Protein AF-A0A448XG61-F1 (afdb_monomer_lite)

pLDDT: mean 74.89, std 20.04, range [40.53, 95.31]

InterPro domains:
  IPR001012 UBX domain [PF00789] (37-98)
  IPR001012 UBX domain [PS50033] (35-101)
  IPR029071 Ubiquitin-like domain superfamily [SSF54236] (9-96)

Organism: NCBI:txid117903

Secondary structure (DSSP, 8-state):
-PPPP---------------------------PPPPTTEEEEEEPPSSSSPEEEEEETT--HHHHHHHHHHH-TTPPTT--GGG--EEETTTTEEE-----

Structure (mmCIF, N/CA/C/O backbone):
data_AF-A0A448XG61-F1
#
_entry.id   AF-A0A448XG61-F1
#
loop_
_atom_site.group_PDB
_atom_site.id
_atom_site.type_symbol
_atom_site.label_atom_id
_atom_site.label_alt_id
_atom_site.label_comp_id
_atom_site.label_asym_id
_atom_site.label_entity_id
_atom_site.label_seq_id
_atom_site.pdbx_PDB_ins_code
_atom_site.Cartn_x
_atom_site.Cartn_y
_atom_site.Cartn_z
_atom_site.occupancy
_atom_site.B_iso_or_equiv
_atom_site.auth_seq_id
_atom_site.auth_comp_id
_atom_site.auth_asym_id
_atom_site.auth_atom_id
_atom_site.pdbx_PDB_model_num
ATOM 1 N N . MET A 1 1 ? 65.035 37.355 13.044 1.00 45.47 1 MET A N 1
ATOM 2 C CA . MET A 1 1 ? 64.402 36.019 12.989 1.00 45.47 1 MET A CA 1
ATOM 3 C C . MET A 1 1 ? 64.480 35.429 14.390 1.00 45.47 1 MET A C 1
ATOM 5 O O . MET A 1 1 ? 65.579 35.172 14.855 1.00 45.47 1 MET A O 1
ATOM 9 N N . ALA A 1 2 ? 63.359 35.375 15.112 1.00 44.59 2 ALA A N 1
ATOM 10 C CA . ALA A 1 2 ? 63.327 34.965 16.518 1.00 44.59 2 ALA A CA 1
ATOM 11 C C . ALA A 1 2 ? 63.242 33.431 16.655 1.00 44.59 2 ALA A C 1
ATOM 13 O O . ALA A 1 2 ? 62.461 32.785 15.959 1.00 44.59 2 ALA A O 1
ATOM 14 N N . LEU A 1 3 ? 64.074 32.884 17.546 1.00 43.19 3 LEU A N 1
ATOM 15 C CA . LEU A 1 3 ? 64.241 31.468 17.893 1.00 43.19 3 LEU A CA 1
ATOM 16 C C . LEU A 1 3 ? 63.029 30.924 18.677 1.00 43.19 3 LEU A C 1
ATOM 18 O O . LEU A 1 3 ? 62.613 31.539 19.656 1.00 43.19 3 LEU A O 1
ATOM 22 N N . ARG A 1 4 ? 62.506 29.744 18.306 1.00 54.72 4 ARG A N 1
ATOM 23 C CA . ARG A 1 4 ? 61.593 28.945 19.151 1.00 54.72 4 ARG A CA 1
ATOM 24 C C . ARG A 1 4 ? 62.394 27.823 19.814 1.00 54.72 4 ARG A C 1
ATOM 26 O O . ARG A 1 4 ? 62.939 26.968 19.125 1.00 54.72 4 ARG A O 1
ATOM 33 N N . GLN A 1 5 ? 62.468 27.865 21.142 1.00 44.47 5 GLN A N 1
ATOM 34 C CA . GLN A 1 5 ? 62.976 26.799 22.010 1.00 44.47 5 GLN A CA 1
ATOM 35 C C . GLN A 1 5 ? 61.831 25.922 22.549 1.00 44.47 5 GLN A C 1
ATOM 37 O O . GLN A 1 5 ? 60.703 26.401 22.660 1.00 44.47 5 GLN A O 1
ATOM 42 N N . GLY A 1 6 ? 62.172 24.690 22.961 1.00 41.12 6 GLY A N 1
ATOM 43 C CA . GLY A 1 6 ? 61.409 23.833 23.892 1.00 41.12 6 GLY A CA 1
ATOM 44 C C . GLY A 1 6 ? 61.131 22.429 23.328 1.00 41.12 6 GLY A C 1
ATOM 45 O O . GLY A 1 6 ? 60.204 22.293 22.540 1.00 41.12 6 GLY A O 1
ATOM 46 N N . LEU A 1 7 ? 62.003 21.414 23.466 1.00 42.78 7 LEU A N 1
ATOM 47 C CA . LEU A 1 7 ? 62.279 20.529 24.628 1.00 42.78 7 LEU A CA 1
ATOM 48 C C . LEU A 1 7 ? 61.061 19.711 25.117 1.00 42.78 7 LEU A C 1
ATOM 50 O O . LEU A 1 7 ? 60.182 20.237 25.791 1.00 42.78 7 LEU A O 1
ATOM 54 N N . SER A 1 8 ? 61.066 18.407 24.799 1.00 45.53 8 SER A N 1
ATOM 55 C CA . SER A 1 8 ? 60.269 17.340 25.438 1.00 45.53 8 SER A CA 1
ATOM 56 C C . SER A 1 8 ? 60.689 17.132 26.906 1.00 45.53 8 SER A C 1
ATOM 58 O O . SER A 1 8 ? 61.796 17.530 27.278 1.00 45.53 8 SER A O 1
ATOM 60 N N . PRO A 1 9 ? 59.854 16.480 27.739 1.00 50.50 9 PRO A N 1
ATOM 61 C CA . PRO A 1 9 ? 60.006 15.028 27.898 1.00 50.50 9 PRO A CA 1
ATOM 62 C C . PRO A 1 9 ? 58.695 14.239 28.104 1.00 50.50 9 PRO A C 1
ATOM 64 O O . PRO A 1 9 ? 57.644 14.762 28.459 1.00 50.50 9 PRO A O 1
ATOM 67 N N . GLU A 1 10 ? 58.823 12.940 27.863 1.00 45.03 10 GLU A N 1
ATOM 68 C CA . GLU A 1 10 ? 57.890 11.841 28.116 1.00 45.03 10 GLU A CA 1
ATOM 69 C C . GLU A 1 10 ? 57.664 11.596 29.625 1.00 45.03 10 GLU A C 1
ATOM 71 O O . GLU A 1 10 ? 58.603 11.712 30.413 1.00 45.03 10 GLU A O 1
ATOM 76 N N . SER A 1 11 ? 56.440 11.226 30.036 1.00 41.16 11 SER A N 1
ATOM 77 C CA . SER A 1 11 ? 56.158 10.518 31.304 1.00 41.16 11 SER A CA 1
ATOM 78 C C . SER A 1 11 ? 54.742 9.910 31.337 1.00 41.16 11 SER A C 1
ATOM 80 O O . SER A 1 11 ? 53.752 10.604 31.525 1.00 41.16 11 SER A O 1
ATOM 82 N N . THR A 1 12 ? 54.689 8.595 31.116 1.00 41.03 12 THR A N 1
ATOM 83 C CA . THR A 1 12 ? 54.078 7.528 31.943 1.00 41.03 12 THR A CA 1
ATOM 84 C C . THR A 1 12 ? 52.724 7.717 32.674 1.00 41.03 12 THR A C 1
ATOM 86 O O . THR A 1 12 ? 52.633 8.438 33.661 1.00 41.03 12 THR A O 1
ATOM 89 N N . SER A 1 13 ? 51.790 6.809 32.317 1.00 44.81 13 SER A N 1
ATOM 90 C CA . SER A 1 13 ? 50.658 6.205 33.080 1.00 44.81 13 SER A CA 1
ATOM 91 C C . SER A 1 13 ? 49.352 7.002 33.265 1.00 44.81 13 SER A C 1
ATOM 93 O O . SER A 1 13 ? 49.409 8.215 33.442 1.00 44.81 13 SER A O 1
ATOM 95 N N . PRO A 1 14 ? 48.162 6.341 33.256 1.00 46.47 14 PRO A N 1
ATOM 96 C CA . PRO A 1 14 ? 47.818 5.306 34.250 1.00 46.47 14 PRO A CA 1
ATOM 97 C C . PRO A 1 14 ? 47.023 4.069 33.747 1.00 46.47 14 PRO A C 1
ATOM 99 O O . PRO A 1 14 ? 46.153 4.146 32.887 1.00 46.47 14 PRO A O 1
ATOM 102 N N . ASN A 1 15 ? 47.287 2.915 34.369 1.00 43.00 15 ASN A N 1
ATOM 103 C CA . ASN A 1 15 ? 46.351 1.783 34.572 1.00 43.00 15 ASN A CA 1
ATOM 104 C C . ASN A 1 15 ? 45.396 2.144 35.757 1.00 43.00 15 ASN A C 1
ATOM 106 O O . ASN A 1 15 ? 45.771 3.077 36.472 1.00 43.00 15 ASN A O 1
ATOM 110 N N . PRO A 1 16 ? 44.292 1.447 36.147 1.00 52.66 16 PRO A N 1
ATOM 111 C CA . PRO A 1 16 ? 43.488 0.344 35.576 1.00 52.66 16 PRO A CA 1
ATOM 112 C C . PRO A 1 16 ? 41.947 0.621 35.536 1.00 52.66 16 PRO A C 1
ATOM 114 O O . PRO A 1 16 ? 41.453 1.601 36.078 1.00 52.66 16 PRO A O 1
ATOM 117 N N . SER A 1 17 ? 41.188 -0.332 34.976 1.00 51.53 17 SER A N 1
ATOM 118 C CA . SER A 1 17 ? 39.814 -0.754 35.346 1.00 51.53 17 SER A CA 1
ATOM 119 C C . SER A 1 17 ? 38.685 0.275 35.565 1.00 51.53 17 SER A C 1
ATOM 121 O O . SER A 1 17 ? 38.551 0.877 36.627 1.00 51.53 17 SER A O 1
ATOM 123 N N . SER A 1 18 ? 37.700 0.261 34.662 1.00 47.09 18 SER A N 1
ATOM 124 C CA . SER A 1 18 ? 36.283 0.174 35.058 1.00 47.09 18 SER A CA 1
ATOM 125 C C . SER A 1 18 ? 35.434 -0.339 33.901 1.00 47.09 18 SER A C 1
ATOM 127 O O . SER A 1 18 ? 35.233 0.343 32.899 1.00 47.09 18 SER A O 1
ATOM 129 N N . ASP A 1 19 ? 34.947 -1.562 34.083 1.00 51.47 19 ASP A N 1
ATOM 130 C CA . ASP A 1 19 ? 33.805 -2.142 33.392 1.00 51.47 19 ASP A CA 1
ATOM 131 C C . ASP A 1 19 ? 32.610 -1.190 33.569 1.00 51.47 19 ASP A C 1
ATOM 133 O O . ASP A 1 19 ? 32.099 -1.009 34.677 1.00 51.47 19 ASP A O 1
ATOM 137 N N . LYS A 1 20 ? 32.234 -0.480 32.501 1.00 51.56 20 LYS A N 1
ATO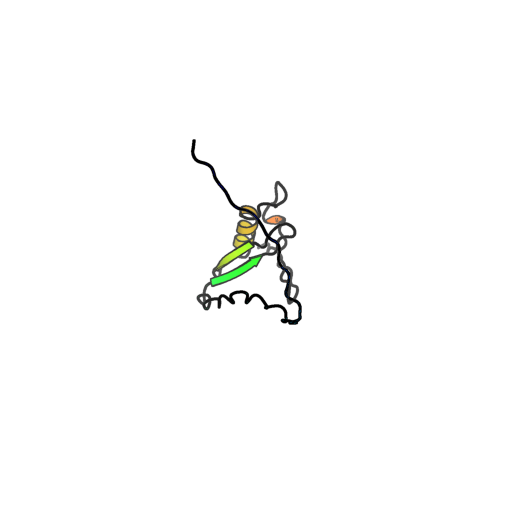M 138 C CA . LYS A 1 20 ? 31.036 0.358 32.480 1.00 51.56 20 LYS A CA 1
ATOM 139 C C . LYS A 1 20 ? 30.073 -0.279 31.475 1.00 51.56 20 LYS A C 1
ATOM 141 O O . LYS A 1 20 ? 30.455 -0.422 30.312 1.00 51.56 20 LYS A O 1
ATOM 146 N N . PRO A 1 21 ? 28.859 -0.683 31.890 1.00 55.22 21 PRO A N 1
ATOM 147 C CA . PRO A 1 21 ? 27.904 -1.324 30.994 1.00 55.22 21 PRO A CA 1
ATOM 148 C C . PRO A 1 21 ? 27.563 -0.399 29.814 1.00 55.22 21 PRO A C 1
ATOM 150 O O . PRO A 1 21 ? 27.636 0.829 29.960 1.00 55.22 21 PRO A O 1
ATOM 153 N N . PRO A 1 22 ? 27.208 -0.957 28.639 1.00 56.19 22 PRO A N 1
ATOM 154 C CA . PRO A 1 22 ? 26.915 -0.163 27.458 1.00 56.19 22 PRO A CA 1
ATOM 155 C C . PRO A 1 22 ? 25.784 0.811 27.776 1.00 56.19 22 PRO A C 1
ATOM 157 O O . PRO A 1 22 ? 24.694 0.415 28.187 1.00 56.19 22 PRO A O 1
ATOM 160 N N . THR A 1 23 ? 26.069 2.100 27.593 1.00 50.81 23 THR A N 1
ATOM 161 C CA . THR A 1 23 ? 25.052 3.143 27.615 1.00 50.81 23 THR A CA 1
ATOM 162 C C . THR A 1 23 ? 24.071 2.809 26.495 1.00 50.81 23 THR A C 1
ATOM 164 O O . THR A 1 23 ? 24.406 2.852 25.311 1.00 50.81 23 THR A O 1
ATOM 167 N N . ILE A 1 24 ? 22.875 2.367 26.868 1.00 57.12 24 ILE A N 1
ATOM 168 C CA . ILE A 1 24 ? 21.773 2.220 25.929 1.00 57.12 24 ILE A CA 1
ATOM 169 C C . ILE A 1 24 ? 21.486 3.646 25.474 1.00 57.12 24 ILE A C 1
ATOM 171 O O . ILE A 1 24 ? 21.097 4.490 26.279 1.00 57.12 24 ILE A O 1
ATOM 175 N N . ALA A 1 25 ? 21.798 3.943 24.214 1.00 53.44 25 ALA A N 1
ATOM 176 C CA . ALA A 1 25 ? 21.378 5.181 23.591 1.00 53.44 25 ALA A CA 1
ATOM 177 C C . ALA A 1 25 ? 19.850 5.202 23.659 1.00 53.44 25 ALA A C 1
ATOM 179 O O . ALA A 1 25 ? 19.183 4.396 23.011 1.00 53.44 25 ALA A O 1
ATOM 180 N N . GLU A 1 26 ? 19.324 6.068 24.517 1.00 51.19 26 GLU A N 1
ATOM 181 C CA . GLU A 1 26 ? 17.905 6.338 24.649 1.00 51.19 26 GLU A CA 1
ATOM 182 C C . GLU A 1 26 ? 17.430 6.849 23.287 1.00 51.19 26 GLU A C 1
ATOM 184 O O . GLU A 1 26 ? 17.718 7.973 22.871 1.00 51.19 26 GLU A O 1
ATOM 189 N N . VAL A 1 27 ? 16.797 5.960 22.522 1.00 61.09 27 VAL A N 1
ATOM 190 C CA . VAL A 1 27 ? 16.061 6.346 21.325 1.00 61.09 27 VAL A CA 1
ATOM 191 C C . VAL A 1 27 ? 14.989 7.304 21.832 1.00 61.09 27 VAL A C 1
ATOM 193 O O . VAL A 1 27 ? 14.235 6.896 22.715 1.00 61.09 27 VAL A O 1
ATOM 196 N N . PRO A 1 28 ? 14.903 8.556 21.349 1.00 53.62 28 PRO A N 1
ATOM 197 C CA . PRO A 1 28 ? 13.835 9.436 21.777 1.00 53.62 28 PRO A CA 1
ATOM 198 C C . PRO A 1 28 ? 12.519 8.783 21.360 1.00 53.62 28 PRO A C 1
ATOM 200 O O . PRO A 1 28 ? 12.167 8.752 20.177 1.00 53.62 28 PRO A O 1
ATOM 203 N N . GLU A 1 29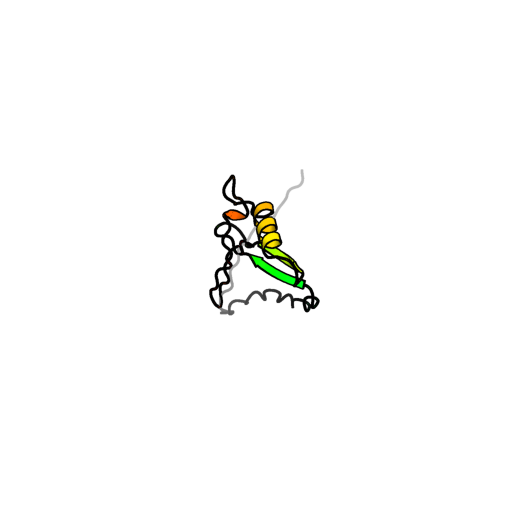 ? 11.816 8.225 22.343 1.00 57.50 29 GLU A N 1
ATOM 204 C CA . GLU A 1 29 ? 10.445 7.764 22.224 1.00 57.50 29 GLU A CA 1
ATOM 205 C C . GLU A 1 29 ? 9.606 9.021 22.025 1.00 57.50 29 GLU A C 1
ATOM 207 O O . GLU A 1 29 ? 9.111 9.655 22.956 1.00 57.50 29 GLU A O 1
ATOM 212 N N . LYS A 1 30 ? 9.550 9.471 20.770 1.00 57.44 30 LYS A N 1
ATOM 213 C CA . LYS A 1 30 ? 8.672 10.547 20.349 1.00 57.44 30 LYS A CA 1
ATOM 214 C C . LYS A 1 30 ? 7.260 10.003 20.511 1.00 57.44 30 LYS A C 1
ATOM 216 O O . LYS A 1 30 ? 6.744 9.370 19.595 1.00 57.44 30 LYS A O 1
ATOM 221 N N . ALA A 1 31 ? 6.692 10.208 21.698 1.00 56.19 31 ALA A N 1
ATOM 222 C CA . ALA A 1 31 ? 5.313 9.898 22.022 1.00 56.19 31 ALA A CA 1
ATOM 223 C C . ALA A 1 31 ? 4.434 10.478 20.909 1.00 56.19 31 ALA A C 1
ATOM 225 O O . ALA A 1 31 ? 4.325 11.698 20.746 1.00 56.19 31 ALA A O 1
ATOM 226 N N . GLU A 1 32 ? 3.913 9.587 20.065 1.00 61.34 32 GLU A N 1
ATOM 227 C CA . GLU A 1 32 ? 3.075 9.954 18.936 1.00 61.34 32 GLU A CA 1
ATOM 228 C C . GLU A 1 32 ? 1.810 10.563 19.544 1.00 61.34 32 GLU A C 1
ATOM 230 O O . GLU A 1 32 ? 1.075 9.912 20.288 1.00 61.34 32 GLU A O 1
ATOM 235 N N . SER A 1 33 ? 1.619 11.864 19.319 1.00 61.50 33 SER A N 1
ATOM 236 C CA . SER A 1 33 ? 0.403 12.578 19.702 1.00 61.50 33 SER A CA 1
ATOM 237 C C . SER A 1 33 ? -0.793 11.771 19.196 1.00 61.50 33 SER A C 1
ATOM 239 O O . SER A 1 33 ? -0.705 11.267 18.073 1.00 61.50 33 SER A O 1
ATOM 241 N N . PRO A 1 34 ? -1.896 11.640 19.959 1.00 62.59 34 PRO A N 1
ATOM 242 C CA . PRO A 1 34 ? -3.040 10.861 19.505 1.00 62.59 34 PRO A CA 1
ATOM 243 C C . PRO A 1 34 ? -3.456 11.365 18.123 1.00 62.59 34 PRO A C 1
ATOM 245 O O . PRO A 1 34 ? -3.797 12.540 17.960 1.00 62.59 34 PRO A O 1
ATOM 248 N N . THR A 1 35 ? -3.358 10.493 17.115 1.00 63.62 35 THR A N 1
ATOM 249 C CA . THR A 1 35 ? -3.780 10.825 15.755 1.00 63.62 35 THR A CA 1
ATOM 250 C C . THR A 1 35 ? -5.231 11.285 15.821 1.00 63.62 35 THR A C 1
ATOM 252 O O . THR A 1 35 ? -6.045 10.588 16.436 1.00 63.62 35 THR A O 1
ATOM 255 N N . PRO A 1 36 ? -5.578 12.445 15.234 1.00 68.06 36 PRO A N 1
ATOM 256 C CA . PRO A 1 36 ? -6.952 12.927 15.253 1.00 68.06 36 PRO A CA 1
ATOM 257 C C . PRO A 1 36 ? -7.863 11.825 14.710 1.00 68.06 36 PRO A C 1
ATOM 259 O O . PRO A 1 36 ? -7.515 11.193 13.717 1.00 68.06 36 PRO A O 1
ATOM 262 N N . THR A 1 37 ? -9.016 11.596 15.347 1.00 72.31 37 THR A N 1
ATOM 263 C CA . THR A 1 37 ? -9.894 10.414 15.178 1.00 72.31 37 THR A CA 1
ATOM 264 C C . THR A 1 37 ? -10.265 10.076 13.726 1.00 72.31 37 THR A C 1
ATOM 266 O O . THR A 1 37 ? -10.704 8.969 13.440 1.00 72.31 37 THR A O 1
ATOM 269 N N . ASN A 1 38 ? -10.081 11.013 12.794 1.00 87.12 38 ASN A N 1
ATOM 270 C CA . ASN A 1 38 ? -10.390 10.854 11.377 1.00 87.12 38 ASN A CA 1
ATOM 271 C C . ASN A 1 38 ? -9.154 10.674 10.470 1.00 87.12 38 ASN A C 1
ATOM 273 O O . ASN A 1 38 ? -9.268 10.774 9.246 1.00 87.12 38 ASN A O 1
ATOM 277 N N . GLN A 1 39 ? -7.973 10.450 11.050 1.00 88.50 39 GLN A N 1
ATOM 278 C CA . GLN A 1 39 ? -6.728 10.192 10.334 1.00 88.50 39 GLN A CA 1
ATOM 279 C C . GLN A 1 39 ? -6.112 8.861 10.752 1.00 88.50 39 GLN A C 1
ATOM 281 O O . GLN A 1 39 ? -6.199 8.432 11.900 1.00 88.50 39 GLN A O 1
ATOM 286 N N . CYS A 1 40 ? -5.452 8.225 9.797 1.00 90.81 40 CYS A N 1
ATOM 287 C CA . CYS A 1 40 ? -4.735 6.978 9.965 1.00 90.81 40 CYS A CA 1
ATOM 288 C C . CYS A 1 40 ? -3.319 7.168 9.437 1.00 90.81 40 CYS A C 1
ATOM 290 O O . CYS A 1 40 ? -3.123 7.619 8.307 1.00 90.81 40 CYS A O 1
ATOM 292 N N . ARG A 1 41 ? -2.323 6.791 10.235 1.00 93.38 41 ARG A N 1
ATOM 293 C CA . ARG A 1 41 ? -0.931 6.750 9.799 1.00 93.38 41 ARG A CA 1
ATOM 294 C C . ARG A 1 41 ? -0.626 5.363 9.240 1.00 93.38 41 ARG A C 1
ATOM 296 O O . ARG A 1 41 ? -0.759 4.365 9.943 1.00 93.38 41 ARG A O 1
ATOM 303 N N . LEU A 1 42 ? -0.222 5.299 7.975 1.00 93.31 42 LEU A N 1
ATOM 304 C CA . LEU A 1 42 ? 0.171 4.058 7.313 1.00 93.31 42 LEU A CA 1
ATOM 305 C C . LEU A 1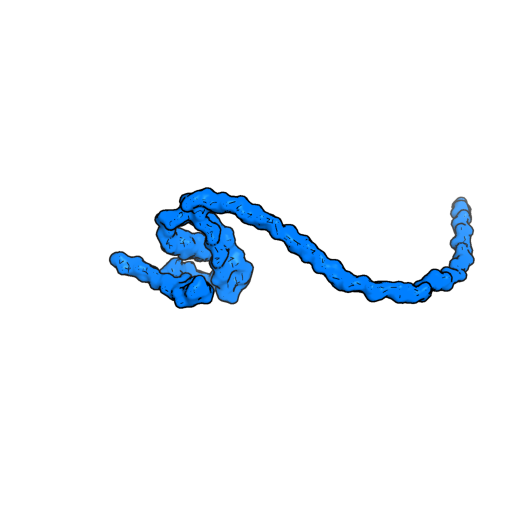 42 ? 1.684 4.029 7.115 1.00 93.31 42 LEU A C 1
ATOM 307 O O . LEU A 1 42 ? 2.268 4.948 6.541 1.00 93.31 42 LEU A O 1
ATOM 311 N N . GLN A 1 43 ? 2.302 2.934 7.556 1.00 95.00 43 GLN A N 1
ATOM 312 C CA . GLN A 1 43 ? 3.678 2.585 7.225 1.00 95.00 43 GLN A CA 1
ATOM 313 C C . GLN A 1 43 ? 3.667 1.459 6.190 1.00 95.00 43 GLN A C 1
ATOM 315 O O . GLN A 1 43 ? 3.377 0.303 6.505 1.00 95.00 43 GLN A O 1
ATOM 320 N N . ILE A 1 44 ? 4.005 1.793 4.949 1.00 94.00 44 ILE A N 1
ATOM 321 C CA . ILE A 1 44 ? 4.060 0.851 3.837 1.00 94.00 44 ILE A CA 1
ATOM 322 C C . ILE A 1 44 ? 5.491 0.355 3.682 1.00 94.00 44 ILE A C 1
ATOM 324 O O . ILE A 1 44 ? 6.409 1.114 3.373 1.00 94.00 44 ILE A O 1
ATOM 328 N N . ARG A 1 45 ? 5.686 -0.946 3.882 1.00 93.50 45 ARG A N 1
ATOM 329 C CA . ARG A 1 45 ? 6.975 -1.596 3.645 1.00 93.50 45 ARG A CA 1
ATOM 330 C C . ARG A 1 45 ? 7.051 -2.029 2.188 1.00 93.50 45 ARG A C 1
ATOM 332 O O . ARG A 1 45 ? 6.260 -2.864 1.756 1.00 93.50 45 ARG A O 1
ATOM 339 N N . CYS A 1 46 ? 8.004 -1.467 1.458 1.00 91.25 46 CYS A N 1
ATOM 340 C CA . CYS A 1 46 ? 8.291 -1.872 0.089 1.00 91.25 46 CYS A CA 1
ATOM 341 C C . CYS A 1 46 ? 9.294 -3.045 0.082 1.00 91.25 46 CYS A C 1
ATOM 343 O O . CYS A 1 46 ? 10.094 -3.160 1.013 1.00 91.25 46 CYS A O 1
ATOM 345 N N . PRO A 1 47 ? 9.281 -3.918 -0.944 1.00 90.62 47 PRO A N 1
ATOM 346 C CA . PRO A 1 47 ? 10.287 -4.972 -1.112 1.00 90.62 47 PRO A CA 1
ATOM 347 C C . PRO A 1 47 ? 11.718 -4.438 -1.249 1.00 90.62 47 PRO A C 1
ATOM 349 O O . PRO A 1 47 ? 12.669 -5.118 -0.875 1.00 90.62 47 PRO A O 1
ATOM 352 N N . SER A 1 48 ? 11.861 -3.226 -1.787 1.00 89.94 48 SER A N 1
ATOM 353 C CA . SER A 1 48 ? 13.125 -2.514 -1.939 1.00 89.94 48 SER A CA 1
ATOM 354 C C . SER A 1 48 ? 13.013 -1.109 -1.356 1.00 89.94 48 SER A C 1
ATOM 356 O O . SER A 1 48 ? 12.007 -0.415 -1.533 1.00 89.94 48 SER A O 1
ATOM 358 N N . GLY A 1 49 ? 14.081 -0.682 -0.686 1.00 88.81 49 GLY A N 1
ATOM 359 C CA . GLY A 1 49 ? 14.197 0.661 -0.138 1.00 88.81 49 GLY A CA 1
ATOM 360 C C . GLY A 1 49 ? 13.523 0.872 1.222 1.00 88.81 49 GLY A C 1
ATOM 361 O O . GLY A 1 49 ? 13.078 -0.076 1.875 1.00 88.81 49 GLY A O 1
ATOM 362 N N . PRO A 1 50 ? 13.509 2.132 1.689 1.00 92.94 50 PRO A N 1
ATOM 363 C CA . PRO A 1 50 ? 12.929 2.491 2.974 1.00 92.94 50 PRO A CA 1
ATOM 364 C C . PRO A 1 50 ? 11.396 2.368 2.961 1.00 92.94 50 PRO A C 1
ATOM 366 O O . PRO A 1 50 ? 10.766 2.445 1.902 1.00 92.94 50 PRO A O 1
ATOM 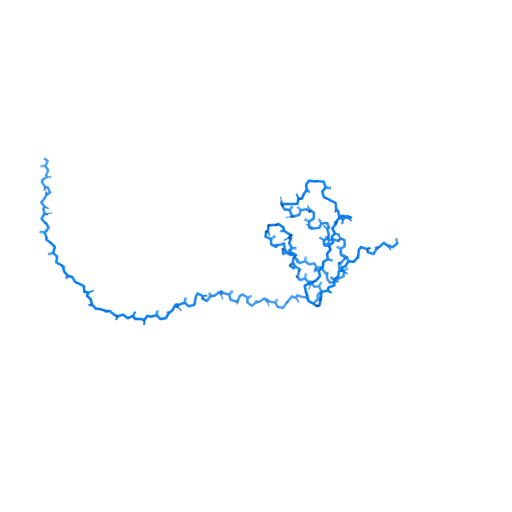369 N N . PRO A 1 51 ? 10.765 2.198 4.136 1.00 93.75 51 PRO A N 1
ATOM 370 C CA . PRO A 1 51 ? 9.315 2.229 4.237 1.00 93.75 51 PRO A CA 1
ATOM 371 C C . PRO A 1 51 ? 8.775 3.629 3.927 1.00 93.75 51 PRO A C 1
ATOM 373 O O . PRO A 1 51 ? 9.341 4.636 4.351 1.00 93.75 51 PRO A O 1
ATOM 376 N N . LEU A 1 52 ? 7.640 3.683 3.237 1.00 94.69 52 LEU A N 1
ATOM 377 C CA . LEU A 1 52 ? 6.903 4.921 3.012 1.00 94.69 52 LEU A CA 1
ATOM 378 C C . LEU A 1 52 ? 5.966 5.157 4.194 1.00 94.69 52 LEU A C 1
ATOM 380 O O . LEU A 1 52 ? 5.238 4.254 4.603 1.00 94.69 52 LEU A O 1
ATOM 384 N N . ILE A 1 53 ? 5.969 6.367 4.739 1.00 95.31 53 ILE A N 1
ATOM 385 C CA . ILE A 1 53 ? 5.115 6.748 5.866 1.00 95.31 53 ILE A CA 1
ATOM 386 C C . ILE A 1 53 ? 4.241 7.907 5.404 1.00 95.31 53 ILE A C 1
ATOM 388 O O . ILE A 1 53 ? 4.766 8.916 4.942 1.00 95.31 53 ILE A O 1
ATOM 392 N N . ALA A 1 54 ? 2.923 7.758 5.516 1.00 94.00 54 ALA A N 1
ATOM 393 C CA . ALA A 1 54 ? 1.969 8.805 5.162 1.00 94.00 54 ALA A CA 1
ATOM 394 C C . ALA A 1 54 ? 0.720 8.766 6.039 1.00 94.00 54 ALA A C 1
ATOM 396 O O . ALA A 1 54 ? 0.378 7.738 6.628 1.00 94.00 54 ALA A O 1
ATOM 397 N N . HIS A 1 55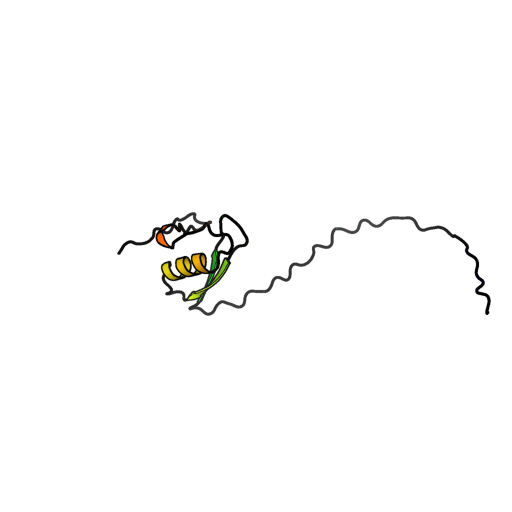 ? 0.057 9.915 6.138 1.00 94.50 55 HIS A N 1
ATOM 398 C CA . HIS A 1 55 ? -1.214 10.064 6.834 1.00 94.50 55 HIS A CA 1
ATOM 399 C C . HIS A 1 55 ? -2.335 10.111 5.802 1.00 94.50 55 HIS A C 1
ATOM 401 O O . HIS A 1 55 ? -2.267 10.875 4.843 1.00 94.50 55 HIS A O 1
ATOM 407 N N . PHE A 1 56 ? -3.365 9.310 6.030 1.00 92.94 56 PHE A N 1
ATOM 408 C CA . PHE A 1 56 ? -4.565 9.229 5.207 1.00 92.94 56 PHE A CA 1
ATOM 409 C C . PHE A 1 56 ? -5.781 9.512 6.080 1.00 92.94 56 PHE A C 1
ATOM 411 O O . PHE A 1 56 ? -5.713 9.416 7.307 1.00 92.94 56 PHE A O 1
ATOM 418 N N . LYS A 1 57 ? -6.913 9.852 5.472 1.00 92.06 57 LYS A N 1
ATOM 419 C CA . LYS A 1 57 ? -8.182 9.903 6.208 1.00 92.06 57 LYS A CA 1
ATOM 420 C C . LYS A 1 57 ? -8.695 8.489 6.477 1.00 92.06 57 LYS A C 1
ATOM 422 O O . LYS A 1 57 ? -8.454 7.584 5.684 1.00 92.06 57 LYS A O 1
ATOM 427 N N . ALA A 1 58 ? -9.462 8.304 7.548 1.00 88.88 58 ALA A N 1
ATOM 428 C CA . ALA A 1 58 ? -10.052 6.998 7.864 1.00 88.88 58 ALA A CA 1
ATOM 429 C C . ALA A 1 58 ? -11.023 6.488 6.779 1.00 88.88 58 ALA A C 1
ATOM 431 O O . ALA A 1 58 ? -11.146 5.284 6.576 1.00 88.88 58 ALA A O 1
ATOM 432 N N . SER A 1 59 ? -11.679 7.397 6.050 1.00 89.50 59 SER A N 1
ATOM 433 C CA . SER A 1 59 ? -12.556 7.071 4.913 1.00 89.50 59 SER A CA 1
ATOM 434 C C . SER A 1 59 ? -11.839 7.025 3.558 1.00 89.50 59 SER A C 1
ATOM 436 O O . SER A 1 59 ? -12.500 6.908 2.528 1.00 89.50 59 SER A O 1
ATOM 438 N N . GLU A 1 60 ? -10.513 7.171 3.523 1.00 90.81 60 GLU A N 1
ATOM 439 C CA . GLU A 1 60 ? -9.757 7.199 2.269 1.00 90.81 60 GLU A CA 1
ATOM 440 C C . GLU A 1 60 ? -9.749 5.808 1.609 1.00 90.81 60 GLU A C 1
ATOM 442 O O . GLU A 1 60 ? -9.461 4.810 2.280 1.00 90.81 60 GLU A O 1
ATOM 447 N N . PRO A 1 61 ? -10.043 5.689 0.301 1.00 91.38 61 PRO A N 1
ATOM 448 C CA . PRO A 1 61 ? -9.998 4.396 -0.364 1.00 91.38 61 PRO A CA 1
ATOM 449 C C . PRO A 1 61 ? -8.562 3.877 -0.494 1.00 91.38 61 PRO A C 1
ATOM 451 O O . PRO A 1 61 ? -7.608 4.630 -0.696 1.00 91.38 61 PRO A O 1
ATOM 454 N N . LEU A 1 62 ? -8.414 2.551 -0.497 1.00 89.94 62 LEU A N 1
ATOM 455 C CA . LEU A 1 62 ? -7.111 1.894 -0.650 1.00 89.94 62 LEU A CA 1
ATOM 456 C C . LEU A 1 62 ? -6.426 2.224 -1.995 1.00 89.94 62 LEU A C 1
ATOM 458 O O . LEU A 1 62 ? -5.203 2.162 -2.103 1.00 89.94 62 LEU A O 1
ATOM 462 N N . SER A 1 63 ? -7.195 2.631 -3.010 1.00 91.75 63 SER A N 1
ATOM 463 C CA . SER A 1 63 ? -6.671 3.121 -4.290 1.00 91.75 63 SER A CA 1
ATOM 464 C C . SER A 1 63 ? -5.832 4.395 -4.145 1.00 91.75 63 SER A C 1
ATOM 466 O O . SER A 1 63 ? -4.834 4.537 -4.850 1.00 91.75 63 SER A O 1
ATOM 468 N N . ALA A 1 64 ? -6.169 5.289 -3.208 1.00 92.44 64 ALA A N 1
ATOM 469 C CA . ALA A 1 64 ? -5.365 6.475 -2.918 1.00 92.44 64 ALA A CA 1
ATOM 470 C C . ALA A 1 64 ? -3.996 6.085 -2.340 1.00 92.44 64 ALA A C 1
ATOM 472 O O . ALA A 1 64 ? -2.969 6.628 -2.743 1.00 92.44 64 ALA A O 1
ATOM 473 N N . VAL A 1 65 ? -3.967 5.068 -1.472 1.00 92.62 65 VAL A N 1
ATOM 474 C CA . VAL A 1 65 ? -2.721 4.497 -0.938 1.00 92.62 65 VAL A CA 1
ATOM 475 C C . VAL A 1 65 ? -1.888 3.872 -2.061 1.00 92.62 65 VAL A C 1
ATOM 477 O O . VAL A 1 65 ? -0.685 4.108 -2.138 1.00 92.62 65 VAL A O 1
ATOM 480 N N . ALA A 1 66 ? -2.515 3.122 -2.972 1.00 92.44 66 ALA A N 1
ATOM 481 C CA . ALA A 1 66 ? -1.831 2.543 -4.128 1.00 92.44 66 ALA A CA 1
ATOM 482 C C . ALA A 1 66 ? -1.203 3.625 -5.027 1.00 92.44 66 ALA A C 1
ATOM 484 O O . ALA A 1 66 ? -0.037 3.513 -5.405 1.00 92.44 66 ALA A O 1
ATOM 485 N N . LEU A 1 67 ? -1.941 4.700 -5.319 1.00 93.38 67 LEU A N 1
ATOM 486 C CA . LEU A 1 67 ? -1.428 5.846 -6.075 1.00 93.38 67 LEU A CA 1
ATOM 487 C C . LEU A 1 67 ? -0.270 6.537 -5.353 1.00 93.38 67 LEU A C 1
ATOM 489 O O . LEU A 1 67 ? 0.716 6.901 -5.994 1.00 93.38 67 LEU A O 1
ATOM 493 N N . TYR A 1 68 ? -0.374 6.709 -4.036 1.00 94.56 68 TYR A N 1
ATOM 494 C CA . TYR A 1 68 ? 0.695 7.283 -3.226 1.00 94.56 68 TYR A CA 1
ATOM 495 C C . TYR A 1 68 ? 1.980 6.452 -3.325 1.00 94.56 68 TYR A C 1
ATOM 497 O O . TYR A 1 68 ? 3.059 7.015 -3.504 1.00 94.56 68 TYR A O 1
ATOM 505 N N . ILE A 1 69 ? 1.874 5.121 -3.281 1.00 93.75 69 ILE A N 1
ATOM 506 C CA . ILE A 1 69 ? 3.029 4.222 -3.395 1.00 93.75 69 ILE A CA 1
ATOM 507 C C . ILE A 1 69 ? 3.717 4.385 -4.751 1.00 93.75 69 ILE A C 1
ATOM 509 O O . ILE A 1 69 ? 4.923 4.598 -4.775 1.00 93.75 69 ILE A O 1
ATOM 513 N N . ILE A 1 70 ? 2.974 4.345 -5.863 1.00 92.56 70 ILE A N 1
ATOM 514 C CA . ILE A 1 70 ? 3.566 4.498 -7.207 1.00 92.56 70 ILE A CA 1
ATOM 515 C C . ILE A 1 70 ? 4.305 5.833 -7.355 1.00 92.56 70 ILE A C 1
ATOM 517 O O . ILE A 1 70 ? 5.366 5.882 -7.968 1.00 92.56 70 ILE A O 1
ATOM 521 N N . GLN A 1 71 ? 3.775 6.908 -6.769 1.00 92.88 71 GLN A N 1
ATOM 522 C CA . GLN A 1 71 ? 4.369 8.244 -6.869 1.00 92.88 71 GLN A CA 1
ATOM 523 C C . GLN A 1 71 ? 5.608 8.434 -5.985 1.00 92.88 71 GLN A C 1
ATOM 525 O O . GLN A 1 71 ? 6.496 9.203 -6.343 1.00 92.88 71 GLN A O 1
ATOM 530 N N . ASN A 1 72 ? 5.670 7.768 -4.828 1.00 94.00 72 ASN A N 1
ATOM 531 C CA . ASN A 1 72 ? 6.691 8.033 -3.808 1.00 94.00 72 ASN A CA 1
ATOM 532 C C . ASN A 1 72 ? 7.713 6.896 -3.660 1.00 94.00 72 ASN A C 1
ATOM 534 O O . ASN A 1 72 ? 8.722 7.052 -2.969 1.00 94.00 72 ASN A O 1
ATOM 538 N N . TRP A 1 73 ?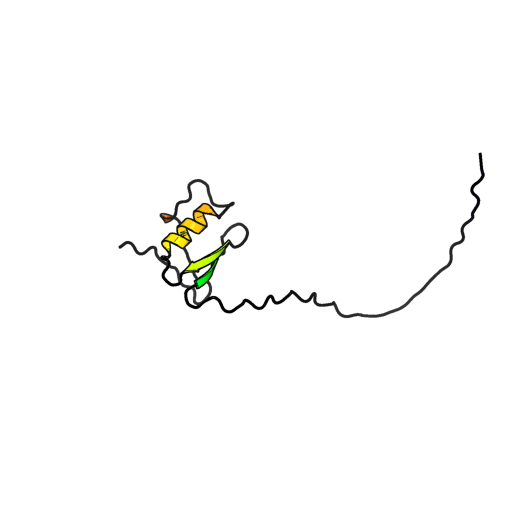 7.495 5.748 -4.306 1.00 93.12 73 TRP A N 1
ATOM 539 C CA . TRP A 1 73 ? 8.444 4.643 -4.285 1.00 93.12 73 TRP A CA 1
ATOM 540 C C . TRP A 1 73 ? 9.575 4.874 -5.293 1.00 93.12 73 TRP A C 1
ATOM 542 O O . TRP A 1 73 ? 9.535 4.424 -6.433 1.00 93.12 73 TRP A O 1
ATOM 552 N N . ALA A 1 74 ? 10.634 5.544 -4.838 1.00 89.31 74 ALA A N 1
ATOM 553 C CA . ALA A 1 74 ? 11.791 5.898 -5.667 1.00 89.31 74 ALA A CA 1
ATOM 554 C C . ALA A 1 74 ? 12.506 4.700 -6.331 1.00 89.31 74 ALA A C 1
ATOM 556 O O . ALA A 1 74 ? 13.183 4.868 -7.337 1.00 89.31 74 ALA A O 1
ATOM 557 N N . GLN A 1 75 ? 12.377 3.497 -5.761 1.00 90.25 75 GLN A N 1
ATOM 558 C CA . GLN A 1 75 ? 12.990 2.259 -6.262 1.00 90.25 75 GLN A CA 1
ATOM 559 C C . GLN A 1 75 ? 11.965 1.323 -6.919 1.00 90.25 75 GLN A C 1
ATOM 561 O O . GLN A 1 75 ? 12.215 0.120 -7.040 1.00 90.25 75 GLN A O 1
ATOM 566 N N . ALA A 1 76 ? 10.796 1.849 -7.295 1.00 88.00 76 ALA A N 1
ATOM 567 C CA . ALA A 1 76 ? 9.792 1.077 -8.003 1.00 88.00 76 ALA A CA 1
ATOM 568 C C . ALA A 1 76 ? 10.333 0.594 -9.363 1.00 88.00 76 ALA A C 1
ATOM 570 O O . ALA A 1 76 ? 11.057 1.328 -10.042 1.00 88.00 76 ALA A O 1
ATOM 571 N N . PRO A 1 77 ? 9.964 -0.624 -9.796 1.00 89.19 77 PRO A N 1
ATOM 572 C CA . PRO A 1 77 ? 10.222 -1.085 -11.152 1.00 89.19 77 PRO A CA 1
ATOM 573 C C . PRO A 1 77 ? 9.670 -0.111 -12.209 1.00 89.19 77 PRO A C 1
ATOM 575 O O . PRO A 1 77 ? 8.586 0.453 -12.019 1.00 89.19 77 PRO A O 1
ATOM 578 N N . PRO A 1 78 ? 10.366 0.070 -13.345 1.00 88.50 78 PRO A N 1
ATOM 579 C CA . PRO A 1 78 ? 9.886 0.933 -14.416 1.00 88.50 78 PRO A CA 1
ATOM 580 C C . PRO A 1 78 ? 8.553 0.417 -14.971 1.00 88.50 78 PRO A C 1
ATOM 582 O O . PRO A 1 78 ? 8.372 -0.783 -15.173 1.00 88.50 78 PRO A O 1
ATOM 585 N N . GLY A 1 79 ? 7.615 1.333 -15.218 1.00 87.31 79 GLY A N 1
ATOM 586 C CA . GLY A 1 79 ? 6.285 0.997 -15.738 1.00 87.31 79 GLY A CA 1
ATOM 587 C C . GLY A 1 79 ? 5.334 0.375 -14.712 1.00 87.31 79 GLY A C 1
ATOM 588 O O . GLY A 1 79 ? 4.290 -0.143 -15.102 1.00 87.31 79 GLY A O 1
ATOM 589 N N . MET A 1 80 ? 5.667 0.412 -13.418 1.00 87.62 80 MET A N 1
ATOM 590 C CA . MET A 1 80 ? 4.773 -0.078 -12.376 1.00 87.62 80 MET A CA 1
ATOM 591 C C . MET A 1 80 ? 3.490 0.762 -12.301 1.00 87.62 80 MET A C 1
ATOM 593 O O . MET A 1 80 ? 3.523 1.987 -12.202 1.00 87.62 80 MET A O 1
ATOM 597 N N . THR A 1 81 ? 2.351 0.077 -12.309 1.00 89.06 81 THR A N 1
ATOM 598 C CA . THR A 1 81 ? 1.016 0.676 -12.197 1.00 89.06 81 THR A CA 1
ATOM 599 C C . THR A 1 81 ? 0.316 0.229 -10.917 1.00 89.06 81 THR A C 1
ATOM 601 O O . THR A 1 81 ? 0.669 -0.782 -10.307 1.00 89.06 81 THR A O 1
ATOM 604 N N . THR A 1 82 ? -0.728 0.956 -10.517 1.00 88.00 82 THR A N 1
ATOM 605 C CA . THR A 1 82 ? -1.544 0.621 -9.338 1.00 88.00 82 THR A CA 1
ATOM 606 C C . THR A 1 82 ? -2.167 -0.774 -9.419 1.00 88.00 82 THR A C 1
ATOM 608 O O . THR A 1 82 ? -2.249 -1.450 -8.400 1.00 88.00 82 THR A O 1
ATOM 611 N N . ALA A 1 83 ? -2.526 -1.238 -10.621 1.00 85.94 83 ALA A N 1
ATOM 612 C CA . ALA A 1 83 ? -3.112 -2.560 -10.856 1.00 85.94 83 ALA A CA 1
ATOM 613 C C . ALA A 1 83 ? -2.142 -3.726 -10.587 1.00 85.94 83 ALA A C 1
ATOM 615 O O . ALA A 1 83 ? -2.571 -4.859 -10.381 1.00 85.94 83 ALA A O 1
ATOM 616 N N . GLN A 1 84 ? -0.833 -3.463 -10.591 1.00 87.19 84 GLN A N 1
ATOM 617 C CA . GLN A 1 84 ? 0.199 -4.466 -10.317 1.00 87.19 84 GLN A CA 1
ATOM 618 C C . GLN A 1 84 ? 0.583 -4.522 -8.830 1.00 87.19 84 GLN A C 1
ATOM 620 O O . GLN A 1 84 ? 1.330 -5.414 -8.422 1.00 87.19 84 GLN A O 1
ATOM 625 N N . LEU A 1 85 ? 0.090 -3.589 -8.006 1.00 88.69 85 LEU A N 1
ATOM 626 C CA . LEU A 1 85 ? 0.379 -3.560 -6.576 1.00 88.69 85 LEU A CA 1
ATOM 627 C C . LEU A 1 85 ? -0.456 -4.595 -5.821 1.00 88.69 85 LEU A C 1
ATOM 629 O O . LEU A 1 85 ? -1.670 -4.697 -5.984 1.00 88.69 85 LEU A O 1
ATOM 633 N N . ARG A 1 86 ? 0.197 -5.320 -4.909 1.00 90.56 86 ARG A N 1
ATOM 634 C CA . ARG A 1 86 ? -0.478 -6.152 -3.908 1.00 90.56 86 ARG A CA 1
ATOM 635 C C . ARG A 1 86 ? -0.127 -5.664 -2.515 1.00 90.56 86 ARG A C 1
ATOM 637 O O . ARG A 1 86 ? 1.029 -5.726 -2.106 1.00 90.56 86 ARG A O 1
ATOM 644 N N . LEU A 1 87 ? -1.139 -5.190 -1.795 1.00 91.31 87 LEU A N 1
ATOM 645 C CA . LEU A 1 87 ? -0.999 -4.693 -0.431 1.00 91.31 87 LEU A CA 1
ATOM 646 C C . LEU A 1 87 ? -1.379 -5.784 0.563 1.00 91.31 87 LEU A C 1
ATOM 648 O O . LEU A 1 87 ? -2.343 -6.524 0.365 1.00 91.31 87 LEU A O 1
ATOM 652 N N . LEU A 1 88 ? -0.609 -5.883 1.640 1.00 92.94 88 LEU A N 1
ATOM 653 C CA . LEU A 1 88 ? -0.775 -6.916 2.651 1.00 92.94 88 LEU A CA 1
ATOM 654 C C . LEU A 1 88 ? -0.438 -6.385 4.045 1.00 92.94 88 LEU A C 1
ATOM 656 O O . LEU A 1 88 ? 0.492 -5.597 4.215 1.00 92.94 88 LEU A O 1
ATOM 660 N N . THR A 1 89 ? -1.200 -6.810 5.049 1.00 92.88 89 THR A N 1
ATOM 661 C CA . THR A 1 89 ? -0.875 -6.583 6.461 1.00 92.88 89 THR A CA 1
ATOM 662 C C . THR A 1 89 ? 0.069 -7.663 6.964 1.00 92.88 89 THR A C 1
ATOM 664 O O . THR A 1 89 ? 0.042 -8.808 6.510 1.00 92.88 89 THR A O 1
ATOM 667 N N . SER A 1 90 ? 0.902 -7.310 7.942 1.00 87.62 90 SER A N 1
ATOM 668 C CA . SER A 1 90 ? 1.816 -8.266 8.579 1.00 87.62 90 SER A CA 1
ATOM 669 C C . SER A 1 90 ? 1.142 -9.085 9.682 1.00 87.62 90 SER A C 1
ATOM 671 O O . SER A 1 90 ? 1.450 -10.267 9.820 1.00 87.62 90 SER A O 1
ATOM 673 N N . PHE A 1 91 ? 0.213 -8.490 10.443 1.00 87.62 91 PHE A N 1
ATOM 674 C CA . PHE A 1 91 ? -0.515 -9.185 11.503 1.00 87.62 91 PHE A CA 1
ATOM 675 C C . PHE A 1 91 ? -1.939 -8.624 11.704 1.00 87.62 91 PHE A C 1
ATOM 677 O O . PHE A 1 91 ? -2.092 -7.409 11.803 1.00 87.62 91 PHE A O 1
ATOM 684 N N . PRO A 1 92 ? -2.961 -9.493 11.781 1.00 89.75 92 PRO A N 1
ATOM 685 C CA . PRO A 1 92 ? -2.946 -10.824 11.173 1.00 89.75 92 PRO A CA 1
ATOM 686 C C . PRO A 1 92 ? -2.625 -10.689 9.677 1.00 89.75 92 PRO A C 1
ATOM 688 O O . PRO A 1 92 ? -2.982 -9.685 9.058 1.00 89.75 92 PRO A O 1
ATOM 691 N N . LYS A 1 93 ? -1.906 -11.657 9.093 1.00 91.06 93 LYS A N 1
ATOM 692 C CA . LYS A 1 93 ? -1.550 -11.599 7.667 1.00 91.06 93 LYS A CA 1
ATOM 693 C C . LYS A 1 93 ? -2.820 -11.600 6.822 1.00 91.06 93 LYS A C 1
ATOM 695 O O . LYS A 1 93 ? -3.537 -12.597 6.791 1.00 91.06 93 LYS A O 1
ATOM 700 N N . ARG A 1 94 ? -3.085 -10.499 6.124 1.00 92.75 94 ARG A N 1
ATOM 701 C CA . ARG A 1 94 ? -4.235 -10.349 5.232 1.00 92.75 94 ARG A CA 1
ATOM 702 C C . ARG A 1 94 ? -3.789 -9.646 3.965 1.00 92.75 94 ARG A C 1
ATOM 704 O O . ARG A 1 94 ? -3.178 -8.586 4.029 1.00 92.75 94 ARG A O 1
ATOM 711 N N . ALA A 1 95 ? -4.098 -10.234 2.817 1.00 90.56 95 ALA A N 1
ATOM 712 C CA . ALA A 1 95 ? -3.946 -9.557 1.539 1.00 90.56 95 ALA A CA 1
ATOM 713 C C . ALA A 1 95 ? -5.193 -8.709 1.268 1.00 90.56 95 ALA A C 1
ATOM 715 O O . ALA A 1 95 ? -6.320 -9.176 1.455 1.00 90.56 95 ALA A O 1
ATOM 716 N N . TYR A 1 96 ? -4.992 -7.479 0.814 1.00 87.25 96 TYR A N 1
ATOM 717 C CA . TYR A 1 96 ? -6.061 -6.646 0.288 1.00 87.25 96 TYR A CA 1
ATOM 718 C C . TYR A 1 96 ? -6.123 -6.858 -1.221 1.00 87.25 96 TYR A C 1
ATOM 720 O O . TYR A 1 96 ? -5.200 -6.492 -1.949 1.00 87.25 96 TYR A O 1
ATOM 728 N N . ALA A 1 97 ? -7.193 -7.499 -1.688 1.00 71.62 97 ALA A N 1
ATOM 729 C CA . ALA A 1 97 ? -7.494 -7.542 -3.109 1.00 71.62 97 ALA A CA 1
ATOM 730 C C . ALA A 1 97 ? -7.988 -6.160 -3.555 1.00 71.62 97 ALA A C 1
ATOM 732 O O . ALA A 1 97 ? -8.712 -5.489 -2.816 1.00 71.62 97 ALA A O 1
ATOM 733 N N . GLN A 1 98 ? -7.616 -5.746 -4.765 1.00 62.31 98 GLN A N 1
ATOM 734 C CA . GLN A 1 98 ? -8.290 -4.636 -5.424 1.00 62.31 98 GLN A CA 1
ATOM 735 C C . GLN A 1 98 ? -9.743 -5.077 -5.633 1.00 62.31 98 GLN A C 1
ATOM 737 O O . GLN A 1 98 ? -9.993 -6.033 -6.365 1.00 62.31 98 GLN A O 1
ATOM 742 N N . VAL A 1 99 ? -10.686 -4.450 -4.926 1.00 46.16 99 VAL A N 1
ATOM 743 C CA . VAL A 1 99 ? -12.114 -4.695 -5.148 1.00 46.16 99 VAL A CA 1
ATOM 744 C C . VAL A 1 99 ? -12.416 -4.155 -6.542 1.00 46.16 99 VAL A C 1
ATOM 746 O O . VAL A 1 99 ? -12.451 -2.944 -6.751 1.00 46.16 99 VAL A O 1
ATOM 749 N N . LEU A 1 100 ? -12.505 -5.063 -7.513 1.00 42.22 100 LEU A N 1
ATOM 750 C CA . LEU A 1 100 ? -13.176 -4.814 -8.780 1.00 42.22 100 LEU A CA 1
ATOM 751 C C . LEU A 1 100 ? -14.649 -4.617 -8.415 1.00 42.22 100 LEU A C 1
ATOM 753 O O . LEU A 1 100 ? -15.298 -5.570 -7.986 1.00 42.22 100 LEU A O 1
ATOM 757 N N . TRP A 1 101 ? -15.110 -3.370 -8.455 1.00 40.53 101 TRP A N 1
ATOM 758 C CA . TRP A 1 101 ? -16.536 -3.055 -8.448 1.00 40.53 101 TRP A CA 1
ATOM 759 C C . TRP A 1 101 ? -17.098 -3.353 -9.834 1.00 40.53 101 TRP A C 1
ATOM 761 O O . TRP A 1 101 ? -16.390 -3.019 -10.816 1.00 40.53 101 TRP A O 1
#

Sequence (101 aa):
MALRQGLSPESTSPNPSSDKPPTIAEVPEKAESPTPTNQCRLQIRCPSGPPLIAHFKASEPLSAVALYIIQNWAQAPPGMTTAQLRLLTSFPKRAYAQVLW

Foldseek 3Di:
DDDDDDDDDDDDDDDDDDDDPDDPPPPPPPPPDPDPPQKDWDFADDPDDHTDIDIDGPPDDVLVVLVVCVVPVPPDDPPDDSQPDWDFDPVVTDIDDDPPD

Radius of gyration: 28.04 Å; chains: 1; bounding box: 81×48×51 Å